Protein AF-A0A3C0YZN1-F1 (afdb_monomer_lite)

Structure (mmCIF, N/CA/C/O backbone):
data_AF-A0A3C0YZN1-F1
#
_entry.id   AF-A0A3C0YZN1-F1
#
loop_
_atom_site.group_PDB
_atom_site.id
_atom_site.type_symbol
_atom_site.label_atom_id
_atom_site.label_alt_id
_atom_site.label_comp_id
_atom_site.label_asym_id
_atom_site.label_entity_id
_atom_site.label_seq_id
_atom_site.pdbx_PDB_ins_code
_atom_site.Cartn_x
_atom_site.Cartn_y
_atom_site.Cartn_z
_atom_site.occupancy
_atom_site.B_iso_or_equiv
_atom_site.auth_seq_id
_atom_site.auth_comp_id
_atom_site.auth_asym_id
_atom_site.auth_atom_id
_atom_site.pdbx_PDB_model_num
ATOM 1 N N . MET A 1 1 ? 25.396 -10.348 26.926 1.00 36.00 1 MET A N 1
ATOM 2 C CA . MET A 1 1 ? 24.874 -8.973 26.769 1.00 36.00 1 MET A CA 1
ATOM 3 C C . MET A 1 1 ? 23.681 -9.061 25.831 1.00 36.00 1 MET A C 1
ATOM 5 O O . MET A 1 1 ? 23.889 -9.275 24.647 1.00 36.00 1 MET A O 1
ATOM 9 N N . ASN A 1 2 ? 22.453 -9.016 26.355 1.00 44.22 2 ASN A N 1
ATOM 10 C CA . ASN A 1 2 ? 21.249 -9.073 25.522 1.00 44.22 2 ASN A CA 1
ATOM 11 C C . ASN A 1 2 ? 20.904 -7.653 25.083 1.00 44.22 2 ASN A C 1
ATOM 13 O O . ASN A 1 2 ? 20.377 -6.869 25.871 1.00 44.22 2 ASN A O 1
ATOM 17 N N . SER A 1 3 ? 21.234 -7.313 23.840 1.00 55.00 3 SER A N 1
ATOM 18 C CA . SER A 1 3 ? 20.789 -6.065 23.227 1.00 55.00 3 SER A CA 1
ATOM 19 C C . SER A 1 3 ? 19.282 -6.155 23.002 1.00 55.00 3 SER A C 1
ATOM 21 O O . SER A 1 3 ? 18.827 -6.777 22.041 1.00 55.00 3 SER A O 1
ATOM 23 N N . ASN A 1 4 ? 18.513 -5.577 23.926 1.00 56.44 4 ASN A N 1
ATOM 24 C CA . ASN A 1 4 ? 17.066 -5.422 23.822 1.00 56.44 4 ASN A CA 1
ATOM 25 C C . ASN A 1 4 ? 16.784 -4.452 22.661 1.00 56.44 4 ASN A C 1
ATOM 27 O O . ASN A 1 4 ? 16.749 -3.237 22.845 1.00 56.44 4 ASN A O 1
ATOM 31 N N . HIS A 1 5 ? 16.679 -4.971 21.436 1.00 64.38 5 HIS A N 1
ATOM 32 C CA . HIS A 1 5 ? 16.276 -4.158 20.295 1.00 64.38 5 HIS A CA 1
ATOM 33 C C . HIS A 1 5 ? 14.787 -3.875 20.458 1.00 64.38 5 HIS A C 1
ATOM 35 O O . HIS A 1 5 ? 13.971 -4.795 20.476 1.00 64.38 5 HIS A O 1
ATOM 41 N N . SER A 1 6 ? 14.435 -2.600 20.622 1.00 84.00 6 SER A N 1
ATOM 42 C CA . SER A 1 6 ? 13.040 -2.167 20.630 1.00 84.00 6 SER A CA 1
ATOM 43 C C . SER A 1 6 ? 12.334 -2.645 19.357 1.00 84.00 6 SER A C 1
ATOM 45 O O . SER A 1 6 ? 12.972 -2.809 18.314 1.00 84.00 6 SER A O 1
ATOM 47 N N . ALA A 1 7 ? 11.012 -2.838 19.412 1.00 78.50 7 ALA A N 1
ATOM 48 C CA . ALA A 1 7 ? 10.227 -3.237 18.240 1.00 78.50 7 ALA A CA 1
ATOM 49 C C . ALA A 1 7 ? 10.491 -2.315 17.033 1.00 78.50 7 ALA A C 1
ATOM 51 O O . ALA A 1 7 ? 10.650 -2.788 15.909 1.00 78.50 7 ALA A O 1
ATOM 52 N N . ILE A 1 8 ? 10.662 -1.011 17.286 1.00 79.56 8 ILE A N 1
ATOM 53 C CA . ILE A 1 8 ? 11.024 -0.031 16.260 1.00 79.56 8 ILE A CA 1
ATOM 54 C C . ILE A 1 8 ? 12.439 -0.246 15.697 1.00 79.56 8 ILE A C 1
ATOM 56 O O . ILE A 1 8 ? 12.642 -0.099 14.496 1.00 79.56 8 ILE A O 1
ATOM 60 N N . GLY A 1 9 ? 13.415 -0.650 16.518 1.00 88.00 9 GLY A N 1
ATOM 61 C CA . GLY A 1 9 ? 14.774 -0.959 16.061 1.00 88.00 9 GLY A CA 1
ATOM 62 C C . GLY A 1 9 ? 14.836 -2.229 15.209 1.00 88.00 9 GLY A C 1
ATOM 63 O O . GLY A 1 9 ? 15.511 -2.261 14.178 1.00 88.00 9 GLY A O 1
ATOM 64 N N . ALA A 1 10 ? 14.079 -3.257 15.598 1.00 84.94 10 ALA A N 1
ATOM 65 C CA . ALA A 1 10 ? 13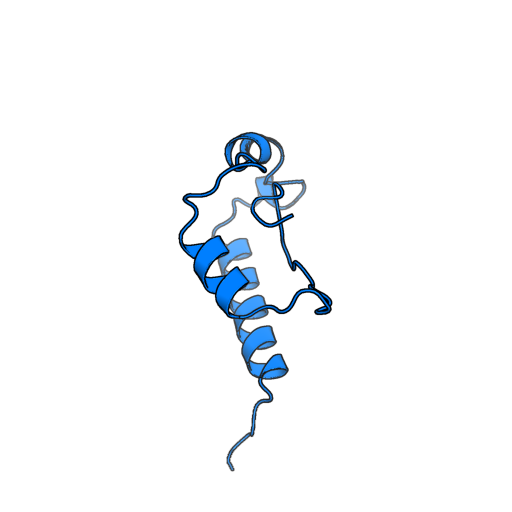.948 -4.483 14.816 1.00 84.94 10 ALA A CA 1
ATOM 66 C C . ALA A 1 10 ? 13.240 -4.231 13.473 1.00 84.94 10 ALA A C 1
ATOM 68 O O . ALA A 1 10 ? 13.694 -4.723 12.440 1.00 84.94 10 ALA A O 1
ATOM 69 N N . TRP A 1 11 ? 12.164 -3.437 13.469 1.00 85.50 11 TRP A N 1
ATOM 70 C CA . TRP A 1 11 ? 11.477 -3.017 12.244 1.00 85.50 11 TRP A CA 1
ATOM 71 C C . TRP A 1 11 ? 12.402 -2.215 11.325 1.00 85.50 11 TRP A C 1
ATOM 73 O O . TRP A 1 11 ? 12.560 -2.579 10.161 1.00 85.50 11 TRP A O 1
ATOM 83 N N . LYS A 1 12 ? 13.084 -1.197 11.864 1.00 88.25 12 LYS A N 1
ATOM 84 C CA . LYS A 1 12 ? 14.024 -0.361 11.109 1.00 88.25 12 LYS A CA 1
ATOM 85 C C . LYS A 1 12 ? 15.081 -1.208 10.397 1.00 88.25 12 LYS A C 1
ATOM 87 O O . LYS A 1 12 ? 15.262 -1.064 9.194 1.00 88.25 12 LYS A O 1
ATOM 92 N N . SER A 1 13 ? 15.698 -2.146 11.117 1.00 91.00 13 SER A N 1
ATOM 93 C CA . SER A 1 13 ? 16.734 -3.027 10.558 1.00 91.00 13 SER A CA 1
ATOM 94 C C . SER A 1 13 ? 16.217 -3.860 9.376 1.00 91.00 13 SER A C 1
ATOM 96 O O . SER A 1 13 ? 16.937 -4.084 8.407 1.00 91.00 13 SER A O 1
ATOM 98 N N . ARG A 1 14 ? 14.955 -4.312 9.429 1.00 90.00 14 ARG A N 1
ATOM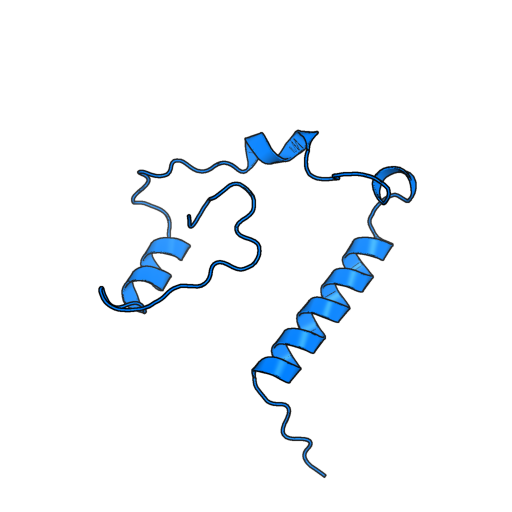 99 C CA . ARG A 1 14 ? 14.327 -5.059 8.326 1.00 90.00 14 ARG A CA 1
ATOM 100 C C . ARG A 1 14 ? 14.055 -4.169 7.117 1.00 90.00 14 ARG A C 1
ATOM 102 O O . ARG A 1 14 ? 14.281 -4.608 5.994 1.00 90.00 14 ARG A O 1
ATOM 109 N N . VAL A 1 15 ? 13.586 -2.940 7.341 1.00 88.25 15 VAL A N 1
ATOM 110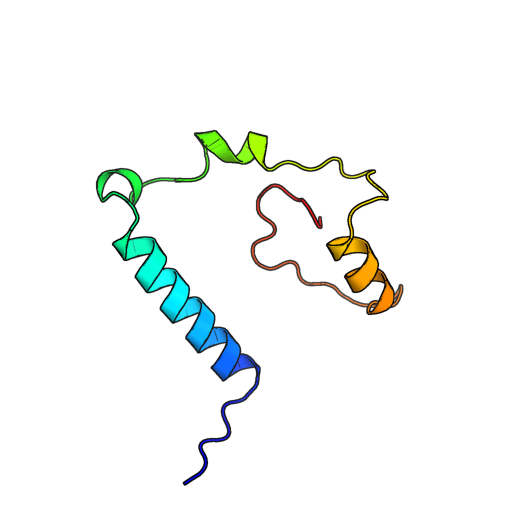 C CA . VAL A 1 15 ? 13.338 -1.968 6.264 1.00 88.25 15 VAL A CA 1
ATOM 111 C C . VAL A 1 15 ? 14.640 -1.614 5.547 1.00 88.25 15 VAL A C 1
ATOM 113 O O . VAL A 1 15 ? 14.675 -1.630 4.319 1.00 88.25 15 VAL A O 1
ATOM 116 N N . GLU A 1 16 ? 15.712 -1.353 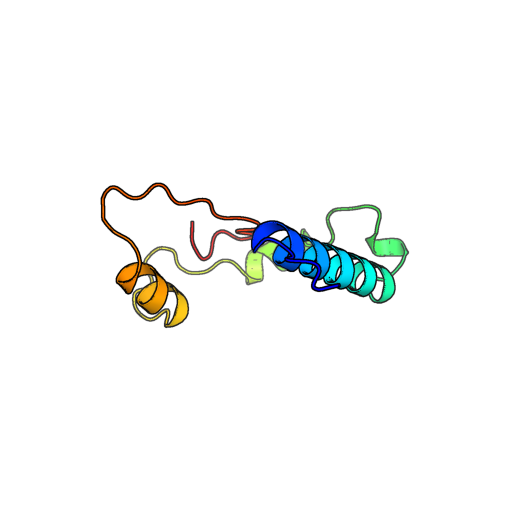6.297 1.00 91.38 16 GLU A N 1
ATOM 117 C CA . GLU A 1 16 ? 17.032 -1.032 5.738 1.00 91.38 16 GLU A CA 1
ATOM 118 C C . GLU A 1 16 ? 17.587 -2.202 4.912 1.00 91.38 16 GLU A C 1
ATOM 120 O O . GLU A 1 16 ? 17.930 -2.013 3.745 1.00 91.38 16 GLU A O 1
ATOM 125 N N . ALA A 1 17 ? 17.558 -3.428 5.448 1.00 92.19 17 ALA A N 1
ATOM 126 C CA . ALA A 1 17 ? 18.006 -4.618 4.720 1.00 92.19 17 ALA A CA 1
ATOM 127 C C . ALA A 1 17 ? 17.193 -4.877 3.434 1.00 92.19 17 ALA A C 1
ATOM 129 O O . ALA A 1 17 ? 17.752 -5.210 2.387 1.00 92.19 17 ALA A O 1
ATOM 130 N N . HIS A 1 18 ? 15.868 -4.697 3.484 1.00 89.81 18 HIS A N 1
ATOM 131 C CA . HIS A 1 18 ? 15.014 -4.822 2.302 1.00 89.81 18 HIS A CA 1
ATOM 132 C C . HIS A 1 18 ? 15.313 -3.735 1.257 1.00 89.81 18 HIS A C 1
ATOM 134 O O . HIS A 1 18 ? 15.321 -4.015 0.056 1.00 89.81 18 HIS A O 1
ATOM 140 N N . HIS A 1 19 ? 15.584 -2.500 1.692 1.00 85.62 19 HIS A N 1
ATOM 141 C CA . HIS A 1 19 ? 15.949 -1.404 0.795 1.00 85.62 19 HIS A CA 1
ATOM 142 C C . HIS A 1 19 ? 17.273 -1.680 0.073 1.00 85.62 19 HIS A C 1
ATOM 144 O O . HIS A 1 19 ? 17.344 -1.524 -1.146 1.00 85.62 19 HIS A O 1
ATOM 150 N N . GLU A 1 20 ? 18.293 -2.152 0.791 1.00 88.38 20 GLU A N 1
ATOM 151 C CA . GLU A 1 20 ? 19.585 -2.534 0.207 1.00 88.38 20 GLU A CA 1
ATOM 152 C C . GLU A 1 20 ? 19.431 -3.637 -0.846 1.00 88.38 20 GLU A C 1
ATOM 154 O O . GLU A 1 20 ? 19.958 -3.522 -1.957 1.00 88.38 20 GLU A O 1
ATOM 159 N N . GLN A 1 21 ? 18.649 -4.676 -0.536 1.00 88.44 21 GLN A N 1
ATOM 160 C CA . GLN A 1 21 ? 18.350 -5.743 -1.490 1.00 88.44 21 GLN A CA 1
ATOM 161 C C . GLN A 1 21 ? 17.607 -5.209 -2.721 1.00 88.44 21 GLN A C 1
ATOM 163 O O . GLN A 1 21 ? 17.966 -5.552 -3.848 1.00 88.44 21 GLN A O 1
ATOM 168 N N . SER A 1 22 ? 16.597 -4.361 -2.510 1.00 83.38 22 SER A N 1
ATOM 169 C CA . SER A 1 22 ? 15.800 -3.759 -3.584 1.00 83.38 22 SER A CA 1
ATOM 170 C C . SER A 1 22 ? 16.683 -2.953 -4.532 1.00 83.38 22 SER A C 1
ATOM 172 O O . SER A 1 22 ? 16.604 -3.122 -5.745 1.00 83.38 22 SER A O 1
ATOM 174 N N . GLN A 1 23 ? 17.590 -2.138 -3.989 1.00 83.38 23 GLN A N 1
ATOM 175 C CA . GLN A 1 23 ? 18.554 -1.386 -4.789 1.00 83.38 23 GLN A CA 1
ATOM 176 C C . GLN A 1 23 ? 19.484 -2.312 -5.576 1.00 83.38 23 GLN A C 1
ATOM 178 O O . GLN A 1 23 ? 19.746 -2.051 -6.749 1.00 83.38 23 GLN A O 1
ATOM 183 N N . TRP A 1 24 ? 19.954 -3.408 -4.972 1.00 82.38 24 TRP A N 1
ATOM 184 C CA . TRP A 1 24 ? 20.829 -4.373 -5.642 1.00 82.38 24 TRP A CA 1
ATOM 185 C C . TRP A 1 24 ? 20.167 -5.035 -6.861 1.00 82.38 24 TRP A C 1
ATOM 187 O O . TRP A 1 24 ? 20.800 -5.104 -7.916 1.00 82.38 24 TRP A O 1
ATOM 197 N N . VAL A 1 25 ? 18.903 -5.463 -6.752 1.00 82.88 25 VAL A N 1
ATOM 198 C CA . VAL A 1 25 ? 18.175 -6.117 -7.862 1.00 82.88 25 VAL A CA 1
ATOM 199 C C . VAL A 1 25 ? 17.662 -5.139 -8.920 1.00 82.88 25 VAL A C 1
ATOM 201 O O . VAL A 1 25 ? 17.448 -5.524 -10.069 1.00 82.88 25 VAL A O 1
ATOM 204 N N . MET A 1 26 ? 17.451 -3.879 -8.547 1.00 81.88 26 MET A N 1
ATOM 205 C CA . MET A 1 26 ? 16.884 -2.867 -9.429 1.00 81.88 26 MET A CA 1
ATOM 206 C C . MET A 1 26 ? 17.900 -2.432 -10.500 1.00 81.88 26 MET A C 1
ATOM 208 O O . MET A 1 26 ? 19.005 -1.997 -10.144 1.00 81.88 26 MET A O 1
ATOM 212 N N . PRO A 1 27 ? 17.548 -2.490 -11.803 1.00 80.94 27 PRO A N 1
ATOM 213 C CA . PRO A 1 27 ? 18.429 -2.045 -12.878 1.00 80.94 27 PRO A CA 1
ATOM 214 C C . PRO A 1 27 ? 18.883 -0.599 -12.670 1.00 80.94 27 PRO A C 1
ATOM 216 O O . PRO A 1 27 ? 18.065 0.276 -12.397 1.00 80.94 27 PRO A O 1
ATOM 219 N N . THR A 1 28 ? 20.174 -0.316 -12.858 1.00 77.75 28 THR A N 1
ATOM 220 C CA . THR A 1 28 ? 20.756 1.017 -12.607 1.00 77.75 28 THR A CA 1
ATOM 221 C C . THR A 1 28 ? 20.029 2.144 -13.348 1.00 77.75 28 THR A C 1
ATOM 223 O O . THR A 1 28 ? 19.864 3.226 -12.797 1.00 77.75 28 THR A O 1
ATOM 226 N N . ALA A 1 29 ? 19.539 1.887 -14.565 1.00 74.00 29 ALA A N 1
ATOM 227 C CA . ALA A 1 29 ? 18.783 2.860 -15.362 1.00 74.00 29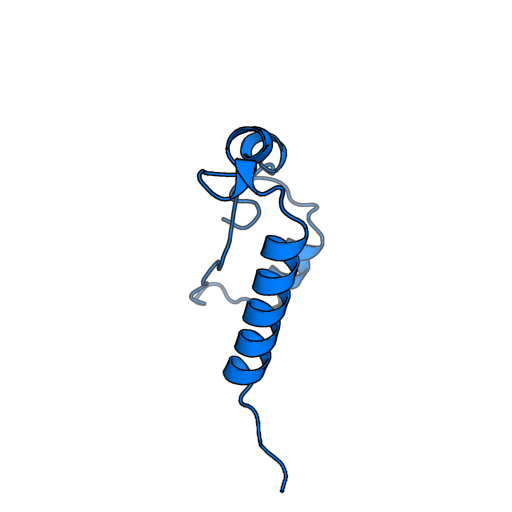 ALA A CA 1
ATOM 228 C C . ALA A 1 29 ? 17.439 3.273 -14.728 1.00 74.00 29 ALA A C 1
ATOM 230 O O . ALA A 1 29 ? 16.927 4.347 -15.022 1.00 74.00 29 ALA A O 1
ATOM 231 N N . MET A 1 30 ? 16.885 2.437 -13.849 1.00 71.19 30 MET A N 1
ATOM 232 C CA . MET A 1 30 ? 15.608 2.647 -13.167 1.00 71.19 30 MET A CA 1
ATOM 233 C C . MET A 1 30 ? 15.755 3.262 -11.768 1.00 71.19 30 MET A C 1
ATOM 235 O O . MET A 1 30 ? 14.754 3.599 -11.144 1.00 71.19 30 MET A O 1
ATOM 239 N N . ARG A 1 31 ? 16.987 3.455 -11.276 1.00 73.69 31 ARG A N 1
ATOM 240 C CA . ARG A 1 31 ? 17.253 4.037 -9.946 1.00 73.69 31 ARG A CA 1
ATOM 241 C C . ARG A 1 31 ? 17.069 5.560 -9.890 1.00 73.69 31 ARG A C 1
ATOM 243 O O . ARG A 1 31 ? 17.100 6.136 -8.808 1.00 73.69 31 ARG A O 1
ATOM 250 N N . ASN A 1 32 ? 16.887 6.210 -11.042 1.00 71.00 32 ASN A N 1
ATOM 251 C CA . ASN A 1 32 ? 16.966 7.668 -11.186 1.00 71.00 32 ASN A CA 1
ATOM 252 C C . ASN A 1 32 ? 15.595 8.324 -11.459 1.00 71.00 32 ASN A C 1
ATOM 254 O O . ASN A 1 32 ? 15.542 9.482 -11.869 1.00 71.00 32 ASN A O 1
ATOM 258 N N . GLY A 1 33 ? 14.493 7.598 -11.265 1.00 73.19 33 GLY A N 1
ATOM 259 C CA . GLY A 1 33 ? 13.131 8.072 -11.516 1.00 73.19 33 GLY A CA 1
ATOM 260 C C . GLY A 1 33 ? 12.103 7.307 -10.687 1.00 73.19 33 GLY A C 1
ATOM 261 O O . GLY A 1 33 ? 12.463 6.441 -9.889 1.00 73.19 33 GLY A O 1
ATOM 262 N N . ASP A 1 34 ? 10.821 7.625 -10.866 1.00 78.50 34 ASP A N 1
ATOM 263 C CA . ASP A 1 34 ? 9.749 6.849 -10.243 1.00 78.50 34 ASP A CA 1
ATOM 264 C C . ASP A 1 34 ? 9.607 5.496 -10.951 1.00 78.50 34 ASP A C 1
ATOM 266 O O . ASP A 1 34 ? 8.958 5.369 -11.988 1.00 78.50 34 ASP A O 1
ATOM 270 N N . PHE A 1 35 ? 10.241 4.480 -10.376 1.00 78.62 35 PHE A N 1
ATOM 271 C CA . PHE A 1 35 ? 10.194 3.103 -10.860 1.00 78.62 35 PHE A CA 1
ATOM 272 C C . PHE A 1 35 ? 8.783 2.533 -10.975 1.00 78.62 35 PHE A C 1
ATOM 274 O O . PHE A 1 35 ? 8.535 1.670 -11.816 1.00 78.62 35 PHE A O 1
ATOM 281 N N . TRP A 1 36 ? 7.859 3.001 -10.137 1.00 79.06 36 TRP A N 1
ATOM 282 C CA . TRP A 1 36 ? 6.505 2.470 -10.091 1.00 79.06 36 TRP A CA 1
ATOM 283 C C . TRP A 1 36 ? 5.565 3.180 -11.062 1.00 79.06 36 TRP A C 1
ATOM 285 O O . TRP A 1 36 ? 4.471 2.672 -11.288 1.00 79.06 36 TRP A O 1
ATOM 295 N N . ALA A 1 37 ? 5.971 4.293 -11.682 1.00 83.38 37 ALA A N 1
ATOM 296 C CA . ALA A 1 37 ? 5.092 5.142 -12.488 1.00 83.38 37 ALA A CA 1
ATOM 297 C C . ALA A 1 37 ? 4.288 4.373 -13.554 1.00 83.38 37 ALA A C 1
ATOM 299 O O . ALA A 1 37 ? 3.081 4.574 -13.685 1.00 83.38 37 ALA A O 1
ATOM 300 N N . GLU A 1 38 ? 4.925 3.456 -14.286 1.00 85.06 38 GLU A N 1
ATOM 301 C CA . GLU A 1 38 ? 4.265 2.704 -15.364 1.00 85.06 38 GLU A CA 1
ATOM 302 C C . GLU A 1 38 ? 3.373 1.558 -14.860 1.00 85.06 38 GLU A C 1
ATOM 304 O O . GLU A 1 38 ? 2.458 1.128 -15.561 1.00 85.06 38 GLU A O 1
ATOM 309 N N . THR A 1 39 ? 3.608 1.059 -13.644 1.00 84.75 39 THR A N 1
ATOM 310 C CA . THR A 1 39 ? 2.931 -0.139 -13.114 1.00 84.75 39 THR A CA 1
ATOM 311 C C . THR A 1 39 ? 1.961 0.164 -11.977 1.00 84.75 39 THR A C 1
ATOM 313 O O . THR A 1 39 ? 1.070 -0.643 -11.715 1.00 84.75 39 THR A O 1
ATOM 316 N N . ALA A 1 40 ? 2.046 1.337 -11.344 1.00 84.50 40 ALA A N 1
ATOM 317 C CA . ALA A 1 40 ? 1.260 1.719 -10.170 1.00 84.50 40 ALA A CA 1
ATOM 318 C C . ALA A 1 40 ? -0.252 1.544 -10.377 1.00 84.50 40 ALA A C 1
ATOM 320 O O . ALA A 1 40 ? -0.953 1.074 -9.483 1.00 84.50 40 ALA A O 1
ATOM 321 N N . ALA A 1 41 ? -0.754 1.857 -11.576 1.00 85.31 41 ALA A N 1
ATOM 322 C CA . ALA A 1 41 ? -2.171 1.722 -11.906 1.00 85.31 41 ALA A CA 1
ATOM 323 C C . ALA A 1 41 ? -2.688 0.278 -11.776 1.00 85.31 41 ALA A C 1
ATOM 325 O O . ALA A 1 41 ? -3.833 0.080 -11.379 1.00 85.31 41 ALA A O 1
ATOM 326 N N . SER A 1 42 ? -1.846 -0.720 -12.063 1.00 86.81 42 SER A N 1
ATOM 327 C CA . SER A 1 42 ? -2.210 -2.142 -11.977 1.00 86.81 42 SER A CA 1
ATOM 328 C C . SER A 1 42 ? -2.343 -2.658 -10.541 1.00 86.81 42 SER A C 1
ATOM 330 O O . SER A 1 42 ? -2.966 -3.691 -10.316 1.00 86.81 42 SER A O 1
ATOM 332 N N . PHE A 1 43 ? -1.812 -1.918 -9.564 1.00 84.69 43 PHE A N 1
ATOM 333 C CA . PHE A 1 43 ? -1.908 -2.244 -8.141 1.00 84.69 43 PHE A CA 1
ATOM 334 C C . PHE A 1 43 ? -3.106 -1.585 -7.447 1.00 84.69 43 PHE A C 1
ATOM 336 O O . PHE A 1 43 ? -3.324 -1.821 -6.258 1.00 84.69 43 PHE A O 1
ATOM 343 N N . ARG A 1 44 ? -3.880 -0.747 -8.154 1.00 86.25 44 ARG A N 1
ATOM 344 C CA . ARG A 1 44 ? -5.072 -0.112 -7.585 1.00 86.25 44 ARG A CA 1
ATOM 345 C C . ARG A 1 44 ? -6.123 -1.183 -7.291 1.00 86.25 44 ARG A C 1
ATOM 347 O O . ARG A 1 44 ? -6.585 -1.869 -8.198 1.00 86.25 44 ARG A O 1
ATOM 354 N N . ALA A 1 45 ? -6.509 -1.293 -6.025 1.00 86.25 45 ALA A N 1
ATOM 355 C CA . ALA A 1 45 ? -7.624 -2.130 -5.605 1.00 86.25 45 ALA A CA 1
ATOM 356 C C . ALA A 1 45 ? -8.950 -1.360 -5.707 1.00 86.25 45 ALA A C 1
ATOM 358 O O . ALA A 1 45 ? -8.963 -0.128 -5.691 1.00 86.25 45 ALA A O 1
ATOM 359 N N . ASP A 1 46 ? -10.064 -2.090 -5.781 1.00 89.19 46 ASP A N 1
ATOM 360 C CA . ASP A 1 46 ? -11.389 -1.507 -5.571 1.00 89.19 46 ASP A CA 1
ATOM 361 C C . ASP A 1 46 ? -11.497 -1.025 -4.107 1.00 89.19 46 ASP A C 1
ATOM 363 O O . ASP A 1 46 ? -11.301 -1.834 -3.187 1.00 89.19 46 ASP A O 1
ATOM 367 N N . PRO A 1 47 ? -11.762 0.272 -3.857 1.00 86.38 47 PRO A N 1
ATOM 368 C CA . PRO A 1 47 ? -11.907 0.799 -2.502 1.00 86.38 47 PRO A CA 1
ATOM 369 C C . PRO A 1 47 ? -13.169 0.293 -1.788 1.00 86.38 47 PRO A C 1
ATOM 371 O O . PRO A 1 47 ? -13.248 0.391 -0.569 1.00 86.38 47 PRO A O 1
ATOM 374 N N . LEU A 1 48 ? -14.150 -0.250 -2.516 1.00 88.69 48 LEU A N 1
ATOM 375 C CA . LEU A 1 48 ? -15.406 -0.758 -1.952 1.00 88.69 48 LEU A CA 1
ATOM 376 C C . LEU A 1 48 ? -15.427 -2.285 -1.793 1.00 88.69 48 LEU A C 1
ATOM 378 O O . LEU A 1 48 ? -16.472 -2.861 -1.484 1.00 88.69 48 LEU A O 1
ATOM 382 N N . ARG A 1 49 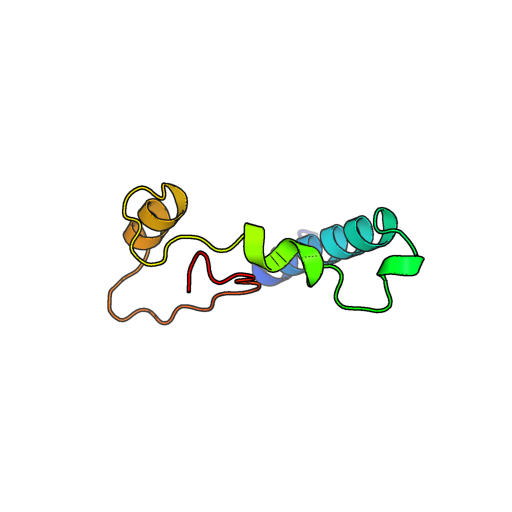? -14.290 -2.955 -2.009 1.00 91.19 49 ARG A N 1
ATOM 383 C CA . ARG A 1 49 ? -14.183 -4.409 -1.836 1.00 91.19 49 ARG A CA 1
ATOM 384 C C . ARG A 1 49 ? -14.458 -4.820 -0.388 1.00 91.19 49 ARG A C 1
ATOM 386 O O . ARG A 1 49 ? -14.116 -4.106 0.550 1.00 91.19 49 ARG A O 1
ATOM 393 N N . THR A 1 50 ? -15.032 -6.005 -0.212 1.00 89.38 50 THR A N 1
ATOM 394 C CA . THR A 1 50 ? -15.389 -6.567 1.109 1.00 89.38 50 THR A CA 1
ATOM 395 C C . THR A 1 50 ? -14.755 -7.936 1.368 1.00 89.38 50 THR A C 1
ATOM 397 O O . THR A 1 50 ? -14.879 -8.497 2.454 1.00 89.38 50 THR A O 1
ATOM 400 N N . ASP A 1 51 ? -14.039 -8.469 0.383 1.00 90.69 51 ASP A N 1
ATOM 401 C CA . ASP A 1 51 ? -13.470 -9.815 0.348 1.00 90.69 51 ASP A CA 1
ATOM 402 C C . ASP A 1 51 ? -11.935 -9.833 0.490 1.00 90.69 51 ASP A C 1
ATOM 404 O O . ASP A 1 51 ? -11.288 -10.841 0.213 1.00 90.69 51 ASP A O 1
ATOM 408 N N . ASP A 1 52 ? -11.327 -8.736 0.957 1.00 91.81 52 ASP A N 1
ATOM 409 C CA . ASP A 1 52 ? -9.884 -8.667 1.205 1.00 91.81 52 ASP A CA 1
ATOM 410 C C . ASP A 1 52 ? -9.530 -9.245 2.583 1.00 91.81 52 ASP A C 1
ATOM 412 O O . ASP A 1 52 ? -9.693 -8.594 3.614 1.00 91.81 52 ASP A O 1
ATOM 416 N N . GLU A 1 53 ? -9.007 -10.473 2.588 1.00 92.88 53 GLU A N 1
ATOM 417 C CA . GLU A 1 53 ? -8.610 -11.207 3.798 1.00 92.88 53 GLU A CA 1
ATOM 418 C C . GLU A 1 53 ? -7.680 -10.397 4.714 1.00 92.88 53 GLU A C 1
ATOM 420 O O . GLU A 1 53 ? -7.860 -10.386 5.931 1.00 92.88 53 GLU A O 1
ATOM 425 N N . SER A 1 54 ? -6.709 -9.678 4.140 1.00 90.12 54 SER A N 1
ATOM 426 C CA . SER A 1 54 ? -5.758 -8.895 4.934 1.00 90.12 54 SER A CA 1
ATOM 427 C C . SER A 1 54 ? -6.442 -7.704 5.599 1.00 90.12 54 SER A C 1
ATOM 429 O O . SER A 1 54 ? -6.200 -7.442 6.776 1.00 90.12 54 SER A O 1
ATOM 431 N N . LEU A 1 55 ? -7.311 -6.999 4.864 1.00 90.44 55 LEU A N 1
ATOM 432 C CA . LEU A 1 55 ? -8.083 -5.881 5.409 1.00 90.44 55 LEU A CA 1
ATOM 433 C C . LEU A 1 55 ? -9.021 -6.345 6.526 1.00 90.44 55 LEU A C 1
ATOM 435 O O . LEU A 1 55 ? -9.062 -5.711 7.575 1.00 90.44 55 LEU A O 1
ATOM 439 N N . ASN A 1 56 ? -9.697 -7.477 6.340 1.00 92.06 56 ASN A N 1
ATOM 440 C CA . ASN A 1 56 ? -10.610 -8.030 7.339 1.00 92.06 56 ASN A CA 1
ATOM 441 C C . ASN A 1 56 ? -9.890 -8.351 8.661 1.00 92.06 56 ASN A C 1
ATOM 443 O O . ASN A 1 56 ? -10.355 -7.940 9.719 1.00 92.06 56 ASN A O 1
ATOM 447 N N . ILE A 1 57 ? -8.707 -8.974 8.608 1.00 92.88 57 ILE A N 1
ATOM 448 C CA . ILE A 1 57 ? -7.897 -9.237 9.812 1.00 92.88 57 ILE A CA 1
ATOM 449 C C . ILE A 1 57 ? -7.467 -7.931 10.497 1.00 92.88 57 ILE A C 1
ATOM 451 O O . ILE A 1 57 ? -7.428 -7.861 11.722 1.00 92.88 57 ILE A O 1
ATOM 455 N N . MET A 1 58 ? -7.126 -6.889 9.733 1.00 90.56 58 MET A N 1
ATOM 456 C CA . MET A 1 58 ? -6.750 -5.593 10.312 1.00 90.56 58 MET A CA 1
ATOM 457 C C . MET A 1 58 ? -7.935 -4.891 10.982 1.00 90.56 58 MET A C 1
ATOM 459 O O . MET A 1 58 ? -7.752 -4.285 12.036 1.00 90.56 58 MET A O 1
ATOM 463 N N . LEU A 1 59 ? -9.138 -5.001 10.412 1.00 89.94 59 LEU A N 1
ATOM 464 C CA . LEU A 1 59 ? -10.360 -4.446 10.998 1.00 89.94 59 LEU A CA 1
ATOM 465 C C . LEU A 1 59 ? -10.733 -5.127 12.322 1.00 89.94 59 LEU A C 1
ATOM 467 O O . LEU A 1 59 ? -11.227 -4.449 13.215 1.00 89.94 59 LEU A O 1
ATOM 471 N N . ASP A 1 60 ? -10.422 -6.414 12.495 1.00 92.75 60 ASP A N 1
ATOM 472 C CA . ASP A 1 60 ? -10.610 -7.115 13.775 1.00 92.75 60 ASP A CA 1
ATOM 473 C C . ASP A 1 60 ? -9.666 -6.613 14.888 1.00 92.75 60 ASP A C 1
ATOM 475 O O . ASP A 1 60 ? -9.898 -6.866 16.072 1.00 92.75 60 ASP A O 1
ATOM 479 N N . LEU A 1 61 ? -8.583 -5.917 14.523 1.00 91.88 61 LEU A N 1
ATOM 480 C CA . LEU A 1 61 ? -7.584 -5.387 15.456 1.00 91.88 61 LEU A CA 1
ATOM 481 C C . LEU A 1 61 ? -7.781 -3.899 15.778 1.00 91.88 61 LEU A C 1
ATOM 483 O O . LEU A 1 61 ? -7.193 -3.421 16.750 1.00 91.88 61 LEU A O 1
ATOM 487 N N . ALA A 1 62 ? -8.558 -3.175 14.971 1.00 91.31 62 ALA A N 1
ATOM 488 C CA . ALA A 1 62 ? -8.729 -1.730 15.070 1.00 91.31 62 ALA A CA 1
ATOM 489 C C . ALA A 1 62 ? -10.087 -1.357 15.681 1.00 91.31 62 ALA A C 1
ATOM 491 O O . ALA A 1 62 ? -11.112 -1.976 15.402 1.00 91.31 62 ALA A O 1
ATOM 492 N N . ASN A 1 63 ? -10.110 -0.299 16.485 1.00 93.00 63 ASN A N 1
ATOM 493 C CA . ASN A 1 63 ? -11.332 0.319 16.988 1.00 93.00 63 ASN A CA 1
ATOM 494 C C . ASN A 1 63 ? -11.688 1.558 16.167 1.00 93.00 63 ASN A C 1
ATOM 496 O O . ASN A 1 63 ? -10.839 2.182 15.536 1.00 93.00 63 ASN A O 1
ATOM 500 N N . GLN A 1 64 ? -12.957 1.959 16.235 1.00 89.88 64 GLN A N 1
ATOM 501 C CA . GLN A 1 64 ? -13.471 3.118 15.502 1.00 89.88 64 GLN A CA 1
ATOM 502 C C . GLN A 1 64 ? -12.723 4.429 15.814 1.00 89.88 64 GLN A C 1
ATOM 504 O O . GLN A 1 64 ? -12.624 5.291 14.945 1.00 89.88 64 GLN A O 1
ATOM 509 N N . ASP A 1 65 ? -12.194 4.566 17.031 1.00 94.12 65 ASP A N 1
ATOM 510 C CA . ASP A 1 65 ? -11.498 5.772 17.492 1.00 94.12 65 ASP A CA 1
ATOM 511 C C . ASP A 1 65 ? -9.967 5.693 17.327 1.00 94.12 65 ASP A C 1
ATOM 513 O O . ASP A 1 65 ? -9.248 6.616 17.723 1.00 94.12 65 ASP A O 1
ATOM 517 N N . ASP A 1 66 ? -9.445 4.605 16.750 1.00 90.94 66 ASP A N 1
ATOM 518 C CA . ASP A 1 66 ? -8.009 4.448 16.546 1.00 90.94 66 ASP A CA 1
ATOM 519 C C . ASP A 1 66 ? -7.501 5.374 15.435 1.00 90.94 66 ASP A C 1
ATOM 521 O O . ASP A 1 66 ? -8.116 5.571 14.387 1.00 90.94 66 ASP A O 1
ATOM 525 N N . THR A 1 67 ? -6.311 5.931 15.651 1.00 88.75 67 THR A N 1
ATOM 526 C CA . THR A 1 67 ? -5.582 6.651 14.604 1.00 88.75 67 THR A CA 1
ATOM 527 C C . THR A 1 67 ? -4.679 5.675 13.864 1.00 88.75 67 THR A C 1
ATOM 529 O O . THR A 1 67 ? -3.770 5.095 14.459 1.00 88.75 67 THR A O 1
ATOM 532 N N . VAL A 1 68 ? -4.897 5.523 12.558 1.00 86.50 68 VAL A N 1
ATOM 533 C CA . VAL A 1 68 ? -4.113 4.624 11.702 1.00 86.50 68 VAL A CA 1
ATOM 534 C C . VAL A 1 68 ? -3.071 5.413 10.909 1.00 86.50 68 VAL A C 1
ATOM 536 O O . VAL A 1 68 ? -3.340 6.504 10.409 1.00 86.50 68 VAL A O 1
ATOM 539 N N . LEU A 1 69 ? -1.871 4.844 10.783 1.00 85.56 69 LEU A N 1
ATOM 540 C CA . LEU A 1 69 ? -0.814 5.330 9.901 1.00 85.56 69 LEU A CA 1
ATOM 541 C C . LEU A 1 69 ? -0.535 4.273 8.829 1.00 85.56 69 LEU A C 1
ATOM 543 O O . LEU A 1 69 ? 0.004 3.212 9.140 1.00 85.56 69 LEU A O 1
ATOM 547 N N . ASP A 1 70 ? -0.853 4.586 7.575 1.00 85.94 70 ASP A N 1
ATOM 548 C CA . ASP A 1 70 ? -0.486 3.752 6.430 1.00 85.94 70 ASP A CA 1
ATOM 549 C C . ASP A 1 70 ? 0.911 4.140 5.919 1.00 85.94 70 ASP A C 1
ATOM 551 O O . ASP A 1 70 ? 1.127 5.218 5.356 1.00 85.94 70 ASP A O 1
ATOM 555 N N . VAL A 1 71 ? 1.891 3.267 6.154 1.00 84.31 71 VAL A N 1
ATOM 556 C CA . VAL A 1 71 ? 3.278 3.473 5.726 1.00 84.31 71 VAL A CA 1
ATOM 557 C C . VAL A 1 71 ? 3.518 2.711 4.430 1.00 84.31 71 VAL A C 1
ATOM 559 O O . VAL A 1 71 ? 3.613 1.487 4.426 1.00 84.31 71 VAL A O 1
ATOM 562 N N . GLY A 1 72 ? 3.706 3.449 3.335 1.00 82.00 72 GLY A N 1
ATOM 563 C CA . GLY A 1 72 ? 3.949 2.846 2.025 1.00 82.00 72 GLY A CA 1
ATOM 564 C C . GLY A 1 72 ? 2.678 2.358 1.328 1.00 82.00 72 GLY A C 1
ATOM 565 O O . GLY A 1 72 ? 2.765 1.439 0.519 1.00 82.00 72 GLY A O 1
ATOM 566 N N . GLY A 1 73 ? 1.532 2.999 1.586 1.00 84.12 73 GLY A N 1
ATOM 567 C CA . GLY A 1 73 ? 0.209 2.649 1.043 1.00 84.12 73 GLY A CA 1
ATOM 568 C C . GLY A 1 73 ? 0.087 2.538 -0.481 1.00 84.12 73 GLY A C 1
ATOM 569 O O . GLY A 1 73 ? -0.912 2.033 -0.998 1.00 84.12 73 GLY A O 1
ATOM 570 N N . GLY A 1 74 ? 1.109 2.971 -1.224 1.00 85.38 74 GLY A N 1
ATOM 571 C CA . GLY A 1 74 ? 1.238 2.738 -2.660 1.00 85.38 74 GLY A CA 1
ATOM 572 C C . GLY A 1 74 ? 0.003 3.200 -3.432 1.00 85.38 74 GLY A C 1
ATOM 573 O O . GLY A 1 74 ? -0.427 4.342 -3.305 1.00 85.38 74 GLY A O 1
ATOM 574 N N . ALA A 1 75 ? -0.589 2.300 -4.220 1.00 86.25 75 ALA A N 1
ATOM 575 C CA . ALA A 1 75 ? -1.782 2.575 -5.025 1.00 86.25 75 ALA A CA 1
ATOM 576 C C . ALA A 1 75 ? -3.094 2.701 -4.215 1.00 86.25 75 ALA A C 1
ATOM 578 O O . ALA A 1 75 ? -4.173 2.705 -4.810 1.00 86.25 75 ALA A O 1
ATOM 579 N N . GLY A 1 76 ? -3.013 2.802 -2.884 1.00 86.69 76 GLY A N 1
ATOM 580 C CA . GLY A 1 76 ? -4.155 3.040 -2.004 1.00 86.69 76 GLY A CA 1
ATOM 581 C C . GLY A 1 76 ? -4.989 1.792 -1.752 1.00 86.69 76 GLY A C 1
ATOM 582 O O . GLY A 1 76 ? -6.207 1.870 -1.682 1.00 86.69 76 GLY A O 1
ATOM 583 N N . ARG A 1 77 ? -4.360 0.613 -1.648 1.00 85.94 77 ARG A N 1
ATOM 584 C CA . ARG A 1 77 ? -5.109 -0.618 -1.345 1.00 85.94 77 ARG A CA 1
ATOM 585 C C . ARG A 1 77 ? -5.804 -0.521 0.017 1.00 85.94 77 ARG A C 1
ATOM 587 O O . ARG A 1 77 ? -6.914 -1.020 0.151 1.00 85.94 77 ARG A O 1
ATOM 594 N N . LEU A 1 78 ? -5.161 0.083 1.011 1.00 84.69 78 LEU A N 1
ATOM 595 C CA . LEU A 1 78 ? -5.662 0.174 2.389 1.00 84.69 78 LEU A CA 1
ATOM 596 C C . LEU A 1 78 ? -6.073 1.602 2.790 1.00 84.69 78 LEU A C 1
ATOM 598 O O . LEU A 1 78 ? -6.297 1.845 3.973 1.00 84.69 78 LEU A O 1
ATOM 602 N N . ALA A 1 79 ? -6.140 2.518 1.819 1.00 73.88 79 ALA A N 1
ATOM 603 C CA . ALA A 1 79 ? -6.415 3.940 2.016 1.00 73.88 79 ALA A CA 1
ATOM 604 C C . ALA A 1 79 ? -7.838 4.321 1.592 1.00 73.88 79 ALA A C 1
ATOM 606 O O . ALA A 1 79 ? -8.386 3.644 0.691 1.00 73.88 79 ALA A O 1
#

Radius of gyration: 16.97 Å; chains: 1; bounding box: 40×19×42 Å

Secondary structure (DSSP, 8-state):
------HHHHHHHHHHHHHHHHHHHS-GGGTTS-TTTTTGGGGPPPTT-S--HHHHHHHTT--TTPPP--SS-TTTS--

Sequence (79 aa):
MNSNHSAIGAWKSRVEAHHEQSQWVMPTAMRNGDFWAETAASFRADPLRTDDESLNIMLDLANQDDTVLDVGGGAGRLA

Foldseek 3Di:
DDPPQPPVNVVVVVVVVVVVVCVVPDDPVCPPDDNCVVPLVVPADDPPDDPDPVQVVVVVVDDPPDDDDDDCCRNPPPD

pLDDT: mean 83.53, std 10.25, range [36.0, 94.12]